Protein AF-A0A930SER2-F1 (afdb_monomer)

Sequence (105 aa):
MIKRSLKGESMEKVIAVAMSGGVDSSLTAAMLLKQGYKVFGITLWLWVSGTPYDSVPLAVTDAKKMCDFLGIEHHVIDARDVFYDNVVDYFVKEYAYGRTPNPCV

Mean predicted aligned error: 6.63 Å

Radius of gyration: 19.26 Å; Cα contacts (8 Å, |Δi|>4): 133; chains: 1; bounding box: 62×26×44 Å

Foldseek 3Di:
DDDPDDDDPPDQDEDEQAQQLDPVSLVVQVVCVVVVHRYAYEYEDEADPPDDPPDDDPRLVSSVVSCVVSVHHYYYHHCHVVLCVQQVVVCVVCVVVVHHDDSVD

Solvent-accessible surface area (backbone atoms only — not comparable to full-atom values): 6306 Å² total; per-residue (Å²): 132,87,80,83,82,78,88,63,90,72,75,81,60,74,44,80,38,71,30,61,39,47,68,68,39,50,50,49,50,53,52,42,46,74,72,70,42,51,56,34,35,37,27,75,44,64,65,59,90,97,54,66,88,87,59,80,53,68,41,57,54,41,24,44,53,50,23,56,73,71,71,32,56,66,46,77,43,86,35,30,67,64,41,36,66,68,32,51,51,47,41,54,52,35,45,74,71,75,44,87,67,64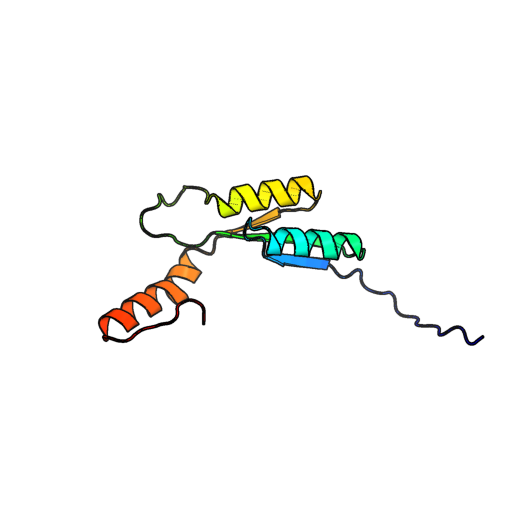,72,90,109

pLDDT: mean 90.18, std 14.84, range [38.41, 98.62]

Structure (mmCIF, N/CA/C/O backbone):
data_AF-A0A930SER2-F1
#
_entry.id   AF-A0A930SER2-F1
#
loop_
_atom_site.group_PDB
_atom_site.id
_atom_site.type_symbol
_atom_site.label_atom_id
_atom_site.label_alt_id
_atom_site.label_comp_id
_atom_site.label_asym_id
_atom_site.label_entity_id
_atom_site.label_seq_id
_atom_site.pdbx_PDB_ins_code
_atom_site.Cartn_x
_atom_site.Cartn_y
_atom_site.Cartn_z
_atom_site.occupancy
_atom_site.B_iso_or_equiv
_atom_site.auth_seq_id
_atom_site.auth_comp_id
_atom_site.auth_asym_id
_atom_site.auth_atom_id
_atom_site.pdbx_PDB_model_num
ATOM 1 N N . MET A 1 1 ? -46.128 15.905 10.989 1.00 40.44 1 MET A N 1
ATOM 2 C CA . MET A 1 1 ? -44.698 15.672 10.678 1.00 40.44 1 MET A CA 1
ATOM 3 C C . MET A 1 1 ? -44.533 14.209 10.296 1.00 40.44 1 MET A C 1
ATOM 5 O O . MET A 1 1 ? -44.714 13.343 11.142 1.00 40.44 1 MET A O 1
ATOM 9 N N . ILE A 1 2 ? -44.328 13.923 9.011 1.00 38.41 2 ILE A N 1
ATOM 10 C CA . ILE A 1 2 ? -44.289 12.557 8.473 1.00 38.41 2 ILE A CA 1
ATOM 11 C C . ILE A 1 2 ? -42.971 11.904 8.907 1.00 38.41 2 ILE A C 1
ATOM 13 O O . ILE A 1 2 ? -41.902 12.294 8.444 1.00 38.41 2 ILE A O 1
ATOM 17 N N . LYS A 1 3 ? -43.043 10.917 9.809 1.00 43.25 3 LYS A N 1
ATOM 18 C CA . LYS A 1 3 ? -41.925 10.015 10.109 1.00 43.25 3 LYS A CA 1
ATOM 19 C C . LYS A 1 3 ? -41.707 9.125 8.887 1.00 43.25 3 LYS A C 1
ATOM 21 O O . LYS A 1 3 ? -42.504 8.229 8.620 1.00 43.25 3 LYS A O 1
ATOM 26 N N . ARG A 1 4 ? -40.636 9.381 8.136 1.00 47.75 4 ARG A N 1
ATOM 27 C CA . ARG A 1 4 ? -40.161 8.472 7.091 1.00 47.75 4 ARG A CA 1
ATOM 28 C C . ARG A 1 4 ? -39.543 7.255 7.783 1.00 47.75 4 ARG A C 1
ATOM 30 O O . ARG A 1 4 ? -38.411 7.295 8.246 1.00 47.75 4 ARG A O 1
ATOM 37 N N . SER A 1 5 ? -40.346 6.206 7.908 1.00 51.91 5 SER A N 1
ATOM 38 C CA . SER A 1 5 ? -39.880 4.859 8.218 1.00 51.91 5 SER A CA 1
ATOM 39 C C . SER A 1 5 ? -39.024 4.373 7.049 1.00 51.91 5 SER A C 1
ATOM 41 O O . SER A 1 5 ? -39.524 4.254 5.931 1.00 51.91 5 SER A O 1
ATOM 43 N N . LEU A 1 6 ? -37.743 4.114 7.299 1.00 52.81 6 LEU A N 1
ATOM 44 C CA . LEU A 1 6 ? -36.935 3.231 6.467 1.00 52.81 6 LEU A CA 1
ATOM 45 C C . LEU A 1 6 ? -36.574 2.031 7.332 1.00 52.81 6 LEU A C 1
ATOM 47 O O . LEU A 1 6 ? -35.624 2.042 8.107 1.00 52.81 6 LEU A O 1
ATOM 51 N N . LYS A 1 7 ? -37.434 1.022 7.227 1.00 50.44 7 LYS A N 1
ATOM 52 C CA . LYS A 1 7 ? -37.227 -0.315 7.758 1.00 50.44 7 LYS A CA 1
ATOM 53 C C . LYS A 1 7 ? -36.307 -1.052 6.785 1.00 50.44 7 LYS A C 1
ATOM 55 O O . LYS A 1 7 ? -36.692 -1.327 5.655 1.00 50.44 7 LYS A O 1
ATOM 60 N N . GLY A 1 8 ? -35.107 -1.344 7.250 1.00 47.72 8 GLY A N 1
ATOM 61 C CA . GLY A 1 8 ? -34.153 -2.277 6.673 1.00 47.72 8 GLY A CA 1
ATOM 62 C C . GLY A 1 8 ? -33.052 -2.397 7.709 1.00 47.72 8 GLY A C 1
ATOM 63 O O . GLY A 1 8 ? -32.509 -1.369 8.103 1.00 47.72 8 GLY A O 1
ATOM 64 N N . GLU A 1 9 ? -32.794 -3.592 8.234 1.00 54.19 9 GLU A N 1
ATOM 65 C CA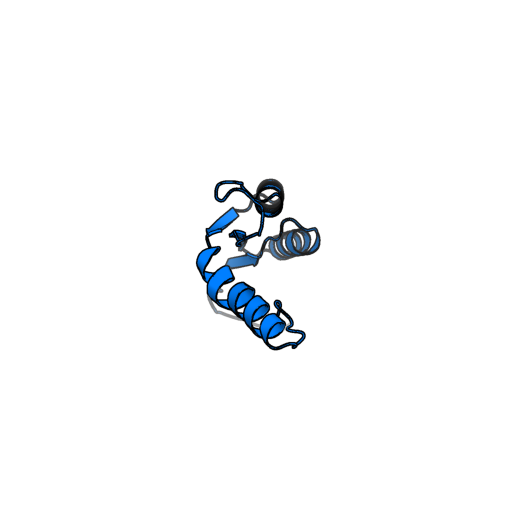 . GLU A 1 9 ? -31.620 -3.813 9.078 1.00 54.19 9 GLU A CA 1
ATOM 66 C C . GLU A 1 9 ? -30.400 -3.381 8.261 1.00 54.19 9 GLU A C 1
ATOM 68 O O . GLU A 1 9 ? -30.027 -4.019 7.277 1.00 54.19 9 GLU A O 1
ATOM 73 N N . SER A 1 10 ? -29.859 -2.202 8.567 1.00 59.44 10 SER A N 1
ATOM 74 C CA . SER A 1 10 ? -28.719 -1.672 7.844 1.00 59.44 10 SER A CA 1
ATOM 75 C C . SER A 1 10 ? -27.523 -2.511 8.254 1.00 59.44 10 SER A C 1
ATOM 77 O O . SER A 1 10 ? -27.020 -2.344 9.364 1.00 59.44 10 SER A O 1
ATOM 79 N N . MET A 1 11 ? -27.096 -3.421 7.377 1.00 62.12 11 MET A N 1
ATOM 80 C CA . MET A 1 11 ? -25.810 -4.097 7.507 1.00 62.12 11 MET A CA 1
ATOM 81 C C . MET A 1 11 ? -24.754 -3.045 7.835 1.00 62.12 11 MET A C 1
ATOM 83 O O . MET A 1 11 ? -24.572 -2.090 7.072 1.00 62.12 11 MET A O 1
ATOM 87 N N . GLU A 1 12 ? -24.112 -3.191 8.992 1.00 81.81 12 GLU A N 1
ATOM 88 C CA . GLU A 1 12 ? -23.024 -2.320 9.409 1.00 81.81 12 GLU A CA 1
ATOM 89 C C . GLU A 1 12 ? -21.956 -2.356 8.311 1.00 81.81 12 GLU A C 1
ATOM 91 O O . GLU A 1 12 ? -21.364 -3.399 8.023 1.00 81.81 12 GLU A O 1
ATOM 96 N N . LYS A 1 13 ? -21.777 -1.233 7.608 1.00 91.56 13 LYS A N 1
ATOM 97 C CA . LYS A 1 13 ? -20.855 -1.172 6.476 1.00 91.56 13 LYS A CA 1
ATOM 98 C C . LYS A 1 13 ? -19.432 -1.177 7.013 1.00 91.56 13 LYS A C 1
ATOM 100 O O . LYS A 1 13 ? -19.021 -0.232 7.686 1.00 91.56 13 LYS A O 1
ATOM 105 N N . VAL A 1 14 ? -18.700 -2.234 6.683 1.00 96.69 14 VAL A N 1
ATOM 106 C CA . VAL A 1 14 ? -17.276 -2.366 6.987 1.00 96.69 14 VAL A CA 1
ATOM 107 C C . VAL A 1 14 ? -16.472 -1.817 5.816 1.00 96.69 14 VAL A C 1
ATOM 109 O O . VAL A 1 14 ? -16.684 -2.228 4.676 1.00 96.69 14 VAL A O 1
ATOM 112 N N . ILE A 1 15 ? -15.568 -0.880 6.089 1.00 98.06 15 ILE A N 1
ATOM 113 C CA . ILE A 1 15 ? -14.766 -0.199 5.074 1.00 98.06 15 ILE A CA 1
ATOM 114 C C . ILE A 1 15 ? -13.292 -0.534 5.280 1.00 98.06 15 ILE A C 1
ATOM 116 O O . ILE A 1 15 ? -12.714 -0.247 6.327 1.00 98.06 15 ILE A O 1
ATOM 120 N N . ALA A 1 16 ? -12.684 -1.108 4.246 1.00 98.25 16 ALA A N 1
ATOM 121 C CA . ALA A 1 16 ? -11.242 -1.251 4.147 1.00 98.25 16 ALA A CA 1
ATOM 122 C C . ALA A 1 16 ? -10.648 0.028 3.548 1.00 98.25 16 ALA A C 1
ATOM 124 O O . ALA A 1 16 ? -11.024 0.424 2.443 1.00 98.25 16 ALA A O 1
ATOM 125 N N . VAL A 1 17 ? -9.722 0.673 4.254 1.00 98.50 17 VAL A N 1
ATOM 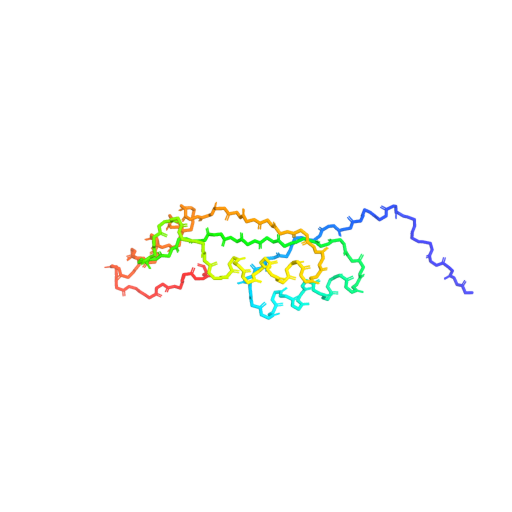126 C CA . VAL A 1 17 ? -8.993 1.840 3.739 1.00 98.50 17 VAL A CA 1
ATOM 127 C C . VAL A 1 17 ? -7.602 1.404 3.309 1.00 98.50 17 VAL A C 1
AT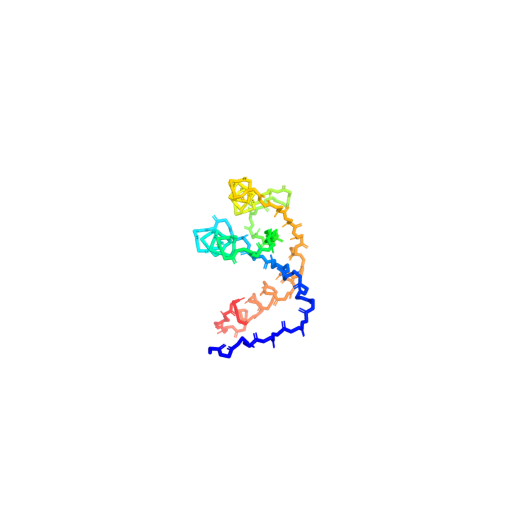OM 129 O O . VAL A 1 17 ? -6.869 0.803 4.091 1.00 98.50 17 VAL A O 1
ATOM 132 N N . ALA A 1 18 ? -7.217 1.734 2.077 1.00 98.19 18 ALA A N 1
ATOM 133 C CA . ALA A 1 18 ? -5.840 1.578 1.626 1.00 98.19 18 ALA A CA 1
ATOM 134 C C . ALA A 1 18 ? -4.942 2.594 2.358 1.00 98.19 18 ALA A C 1
ATOM 136 O O . ALA A 1 18 ? -5.012 3.800 2.121 1.00 98.19 18 ALA A O 1
ATOM 137 N N . MET A 1 19 ? -4.116 2.103 3.277 1.00 98.38 19 MET A N 1
ATOM 138 C CA . MET A 1 19 ? -3.242 2.887 4.140 1.00 98.38 19 MET A CA 1
ATOM 139 C C . MET A 1 19 ? -1.837 2.947 3.542 1.00 98.38 19 MET A C 1
ATOM 141 O O . MET A 1 19 ? -1.091 1.971 3.580 1.00 98.38 19 MET A O 1
ATOM 145 N N . SER A 1 20 ? -1.465 4.110 3.010 1.00 95.12 20 SER A N 1
ATOM 146 C CA . SER A 1 20 ? -0.133 4.352 2.427 1.00 95.12 20 SER A CA 1
ATOM 147 C C . SER A 1 20 ? 0.934 4.738 3.462 1.00 95.12 20 SER A C 1
ATOM 149 O O . SER A 1 20 ? 2.112 4.819 3.131 1.00 95.12 20 SER A O 1
ATOM 151 N N . GLY A 1 21 ? 0.517 5.040 4.697 1.00 93.06 21 GLY A N 1
ATOM 152 C CA . GLY A 1 21 ? 1.343 5.711 5.709 1.00 93.06 21 GLY A CA 1
ATOM 153 C C . GLY A 1 21 ? 1.357 7.240 5.576 1.00 93.06 21 GLY A C 1
ATOM 154 O O . GLY A 1 21 ? 1.848 7.928 6.464 1.00 93.06 21 GLY A O 1
ATOM 155 N N . GLY A 1 22 ? 0.772 7.787 4.506 1.00 95.38 22 GLY A N 1
ATOM 156 C CA . GLY A 1 22 ? 0.630 9.224 4.294 1.00 95.38 22 GLY A CA 1
ATOM 157 C C . GLY A 1 22 ? -0.547 9.860 5.041 1.00 95.38 22 GLY A C 1
ATOM 158 O O . GLY A 1 22 ? -1.426 9.191 5.600 1.00 95.38 22 GLY A O 1
ATOM 159 N N . VAL A 1 23 ? -0.581 11.193 4.999 1.00 97.19 23 VAL A N 1
ATOM 160 C CA . VAL A 1 23 ? -1.603 12.019 5.660 1.00 97.19 23 VAL A CA 1
ATOM 161 C C . VAL A 1 23 ? -2.992 11.792 5.057 1.00 97.19 23 VAL A C 1
ATOM 163 O O . VAL A 1 23 ? -3.951 11.645 5.809 1.00 97.19 23 VAL A O 1
ATOM 166 N N . ASP A 1 24 ? -3.106 11.679 3.732 1.00 98.19 24 ASP A N 1
ATOM 167 C CA . ASP A 1 24 ? -4.405 11.589 3.047 1.00 98.19 24 ASP A CA 1
ATOM 168 C C . ASP A 1 24 ? -5.176 10.312 3.407 1.00 98.19 24 ASP A C 1
ATOM 170 O O . ASP A 1 24 ? -6.353 10.366 3.775 1.00 98.19 24 ASP A O 1
ATOM 174 N N . SER A 1 25 ? -4.509 9.152 3.373 1.00 98.06 25 SER A N 1
ATOM 175 C CA . SER A 1 25 ? -5.128 7.882 3.777 1.00 98.06 25 SER A CA 1
ATOM 176 C C . SER A 1 25 ? -5.473 7.864 5.268 1.00 98.06 25 SER A C 1
ATOM 178 O O . SER A 1 25 ? -6.527 7.363 5.657 1.00 98.06 25 SER A O 1
ATOM 180 N N . SER A 1 26 ? -4.628 8.475 6.102 1.00 98.00 26 SER A N 1
ATOM 181 C CA . SER A 1 26 ? -4.856 8.554 7.549 1.00 98.00 26 SER A CA 1
ATOM 182 C C . SER A 1 26 ? -6.053 9.442 7.888 1.00 98.00 26 SER A C 1
ATOM 184 O O . SER A 1 26 ? -6.905 9.061 8.694 1.00 98.00 26 SER A O 1
ATOM 186 N N . LEU A 1 27 ? -6.169 10.597 7.227 1.00 98.31 27 LEU A N 1
ATOM 187 C CA . LEU A 1 27 ? -7.314 11.489 7.372 1.00 98.31 27 LEU A CA 1
ATOM 188 C C . LEU A 1 27 ? -8.596 10.830 6.851 1.00 98.31 27 LEU A C 1
ATOM 190 O O . LEU A 1 27 ? -9.637 10.933 7.496 1.00 98.31 27 LEU A O 1
ATOM 194 N N . THR A 1 28 ? -8.513 10.096 5.739 1.00 98.62 28 THR A N 1
ATOM 195 C CA . THR A 1 28 ? -9.638 9.322 5.193 1.00 98.62 28 THR A CA 1
ATOM 196 C C . THR A 1 28 ? -10.173 8.322 6.221 1.00 98.62 28 THR A C 1
ATOM 198 O O . THR A 1 28 ? -11.372 8.324 6.510 1.00 98.62 28 THR A O 1
ATOM 201 N N . ALA A 1 29 ? -9.299 7.516 6.833 1.00 98.50 29 ALA A N 1
ATOM 202 C CA . ALA A 1 29 ? -9.688 6.565 7.874 1.00 98.50 29 ALA A CA 1
ATOM 203 C C . ALA A 1 29 ? -10.324 7.267 9.088 1.00 98.50 29 ALA A C 1
ATOM 205 O O . ALA A 1 29 ? -11.401 6.874 9.539 1.00 98.50 29 ALA A O 1
ATOM 206 N N . ALA A 1 30 ? -9.718 8.359 9.564 1.00 98.38 30 ALA A N 1
ATOM 207 C CA . ALA A 1 30 ? -10.244 9.141 10.683 1.00 98.38 30 ALA A CA 1
ATOM 208 C C . ALA A 1 30 ? -11.634 9.740 10.392 1.00 98.38 30 ALA A C 1
ATOM 210 O O . ALA A 1 30 ? -12.515 9.736 11.253 1.00 98.38 30 ALA A O 1
ATOM 211 N N . MET A 1 31 ? -11.858 10.241 9.173 1.00 98.56 31 MET A N 1
ATOM 212 C CA . MET A 1 31 ? -13.150 10.794 8.761 1.00 98.56 31 MET A CA 1
ATOM 213 C C . MET A 1 31 ? -14.242 9.724 8.705 1.00 98.56 31 MET A C 1
ATOM 215 O O . MET A 1 31 ? -15.363 9.990 9.136 1.00 98.56 31 MET A O 1
ATOM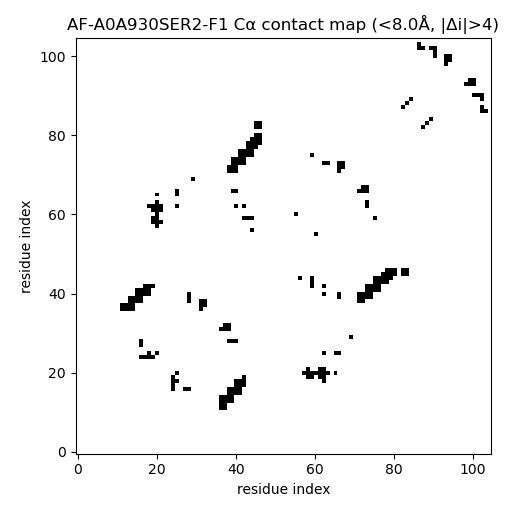 219 N N . LEU A 1 32 ? -13.926 8.523 8.218 1.00 98.31 32 LEU A N 1
ATOM 220 C CA . LEU A 1 32 ? -14.871 7.406 8.169 1.00 98.31 32 LEU A CA 1
ATOM 221 C C . LEU A 1 32 ? -15.235 6.907 9.573 1.00 98.31 32 LEU A C 1
ATOM 223 O O . LEU A 1 32 ? -16.416 6.700 9.856 1.00 98.31 32 LEU A O 1
ATOM 227 N N . LEU A 1 33 ? -14.257 6.818 10.480 1.00 97.56 33 LEU A N 1
ATOM 228 C CA . LEU A 1 33 ? -14.509 6.525 11.895 1.00 97.56 33 LEU A CA 1
ATOM 229 C C . LEU A 1 33 ? -15.413 7.583 12.535 1.00 97.56 33 LEU A C 1
ATOM 231 O O . LEU A 1 33 ? -16.398 7.248 13.189 1.00 97.56 33 LEU A O 1
ATOM 235 N N . LYS A 1 34 ? -15.145 8.873 12.286 1.00 97.44 34 LYS A N 1
ATOM 236 C CA . LYS A 1 34 ? -15.980 9.981 12.781 1.00 97.44 34 LYS A CA 1
ATOM 237 C C . LYS A 1 34 ? -17.419 9.926 12.251 1.00 97.44 34 LYS A C 1
ATOM 239 O O . LYS A 1 34 ? -18.331 10.405 12.919 1.00 97.44 34 LYS A O 1
ATOM 244 N N . GLN A 1 35 ? -17.630 9.358 11.065 1.00 96.88 35 GLN A N 1
ATOM 245 C CA . GLN A 1 35 ? -18.957 9.142 10.477 1.00 96.88 35 GLN A CA 1
ATOM 246 C C . GLN A 1 35 ? -19.677 7.899 11.032 1.00 96.88 35 GLN A C 1
ATOM 248 O O . GLN A 1 35 ? -20.829 7.665 10.672 1.00 96.88 35 GLN A O 1
ATOM 253 N N . GLY A 1 36 ? -19.038 7.129 11.919 1.00 95.81 36 GLY A N 1
ATOM 254 C CA . GLY A 1 36 ? -19.624 5.954 12.564 1.00 95.81 36 GLY A CA 1
ATOM 255 C C . GLY A 1 36 ? -19.499 4.660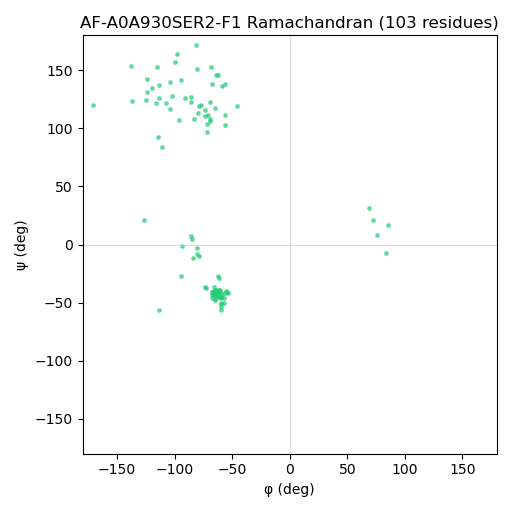 11.760 1.00 95.81 36 GLY A C 1
ATOM 256 O O . GLY A 1 36 ? -20.226 3.711 12.040 1.00 95.81 36 GLY A O 1
ATOM 257 N N . TYR A 1 37 ? -18.613 4.604 10.760 1.00 97.50 37 TYR A N 1
ATOM 258 C CA . TYR A 1 37 ? -18.331 3.360 10.043 1.00 97.50 37 TYR A CA 1
ATOM 259 C C . TYR A 1 37 ? -17.368 2.467 10.820 1.00 97.50 37 TYR A C 1
ATOM 261 O O . TYR A 1 37 ? -16.465 2.947 11.509 1.00 97.50 37 TYR A O 1
ATOM 269 N N . LYS A 1 38 ? -17.496 1.155 10.612 1.00 97.44 38 LYS A N 1
ATOM 270 C CA . LYS A 1 38 ? -16.475 0.189 11.007 1.00 97.44 38 LYS A CA 1
ATOM 271 C C . LYS A 1 38 ? -15.351 0.213 9.974 1.00 97.44 38 LYS A C 1
ATOM 273 O O . LYS A 1 38 ? -15.593 -0.055 8.798 1.00 97.44 38 LYS A O 1
ATOM 278 N N . VAL A 1 39 ? -14.135 0.545 10.399 1.00 98.25 39 VAL A N 1
ATOM 279 C CA . VAL A 1 39 ? -12.985 0.757 9.507 1.00 98.25 39 VAL A CA 1
ATOM 280 C C . VAL A 1 39 ? -11.823 -0.144 9.907 1.00 98.25 39 VAL A C 1
ATOM 282 O O . VAL A 1 39 ? -11.566 -0.329 11.094 1.00 98.25 39 VAL A O 1
ATOM 285 N N . PHE A 1 40 ? -11.101 -0.661 8.917 1.00 98.56 40 PHE A N 1
ATOM 286 C CA . PHE A 1 40 ? -9.780 -1.261 9.098 1.00 98.56 40 PHE A CA 1
ATOM 287 C C . PHE A 1 40 ? -8.839 -0.832 7.966 1.00 98.56 40 PHE A C 1
ATOM 289 O O . PHE A 1 40 ? -9.282 -0.476 6.871 1.00 98.56 40 PHE A O 1
ATOM 296 N N . GLY A 1 41 ? -7.538 -0.828 8.238 1.00 98.50 41 GLY A N 1
ATOM 297 C CA . GLY A 1 41 ? -6.502 -0.443 7.288 1.00 98.50 41 GLY A CA 1
ATOM 298 C C . GLY A 1 41 ? -5.918 -1.639 6.539 1.00 98.50 41 GLY A C 1
ATOM 299 O O . GLY A 1 41 ? -5.680 -2.689 7.132 1.00 98.50 41 GLY A O 1
ATOM 300 N N . ILE A 1 42 ? -5.624 -1.458 5.252 1.00 98.44 42 ILE A N 1
ATOM 301 C CA . ILE A 1 42 ? -4.867 -2.402 4.423 1.00 98.44 42 ILE A CA 1
ATOM 302 C C . ILE A 1 42 ? -3.664 -1.682 3.817 1.00 98.44 42 ILE A C 1
ATOM 304 O O . ILE A 1 42 ? -3.830 -0.634 3.201 1.00 98.44 42 ILE A O 1
ATOM 308 N N . THR A 1 43 ? -2.471 -2.261 3.908 1.00 98.12 43 THR A N 1
ATOM 309 C CA . THR A 1 43 ? -1.294 -1.798 3.157 1.00 98.12 43 THR A CA 1
ATOM 310 C C . THR A 1 43 ? -0.788 -2.907 2.246 1.00 98.12 43 THR A C 1
ATOM 312 O O . THR A 1 43 ? -0.648 -4.049 2.678 1.00 98.12 43 THR A O 1
ATOM 315 N N . LEU A 1 44 ? -0.487 -2.572 0.991 1.00 96.19 44 LEU A N 1
ATOM 316 C CA . LEU A 1 44 ? 0.195 -3.491 0.085 1.00 96.19 44 LEU A CA 1
ATOM 317 C C . LEU A 1 44 ? 1.707 -3.369 0.280 1.00 96.19 44 LEU A C 1
ATOM 319 O O . LEU A 1 44 ? 2.263 -2.273 0.191 1.00 96.19 44 LEU A O 1
ATOM 323 N N . TRP A 1 45 ? 2.375 -4.492 0.516 1.00 94.38 45 TRP A N 1
ATOM 324 C CA . TRP A 1 45 ? 3.823 -4.583 0.411 1.00 94.38 45 TRP A CA 1
ATOM 325 C C . TRP A 1 45 ? 4.170 -4.821 -1.056 1.00 94.38 45 TRP A C 1
ATOM 327 O O . TRP A 1 45 ? 3.904 -5.888 -1.605 1.00 94.38 45 TRP A O 1
ATOM 337 N N . LEU A 1 46 ? 4.717 -3.792 -1.700 1.00 93.56 46 LEU A N 1
ATOM 338 C CA . LEU A 1 46 ? 5.067 -3.803 -3.118 1.00 93.56 46 LEU A CA 1
ATOM 339 C C . LEU A 1 46 ? 6.560 -4.058 -3.318 1.00 93.56 46 LEU A C 1
ATOM 341 O O . LEU A 1 46 ? 7.373 -3.806 -2.426 1.00 93.56 46 LEU A O 1
ATOM 345 N N . TRP A 1 47 ? 6.918 -4.553 -4.501 1.00 92.25 47 TRP A N 1
ATOM 346 C CA . TRP A 1 47 ? 8.315 -4.737 -4.878 1.00 92.25 47 TRP A CA 1
ATOM 347 C C . TRP A 1 47 ? 9.012 -3.381 -5.040 1.00 92.25 47 TRP A C 1
ATOM 349 O O . TRP A 1 47 ? 8.451 -2.455 -5.627 1.00 92.25 47 TRP A O 1
ATOM 359 N N . VAL A 1 48 ? 10.247 -3.271 -4.542 1.00 87.31 48 VAL A N 1
ATOM 360 C CA . VAL A 1 48 ? 11.068 -2.058 -4.652 1.00 87.31 48 VAL A CA 1
ATOM 361 C C . VAL A 1 48 ? 12.504 -2.430 -5.017 1.00 87.31 48 VAL A C 1
ATOM 363 O O . VAL A 1 48 ? 13.177 -3.172 -4.297 1.00 87.31 48 VAL A O 1
ATOM 366 N N . SER A 1 49 ? 12.991 -1.869 -6.126 1.00 85.94 49 SER A N 1
ATOM 367 C CA . SER A 1 49 ? 14.368 -2.061 -6.592 1.00 85.94 49 SER A CA 1
ATOM 368 C C . SER A 1 49 ? 15.390 -1.609 -5.545 1.00 85.94 49 SER A C 1
ATOM 370 O O . SER A 1 49 ? 15.250 -0.541 -4.953 1.00 85.94 49 SER A O 1
ATOM 372 N N . GLY A 1 50 ? 16.440 -2.406 -5.335 1.00 82.81 50 GLY A N 1
ATOM 373 C CA . GLY A 1 50 ? 17.557 -2.052 -4.451 1.00 82.81 50 GLY A CA 1
ATOM 374 C C . GLY A 1 50 ? 17.272 -2.161 -2.948 1.00 82.81 50 GLY A C 1
ATOM 375 O O . GLY A 1 50 ? 18.119 -1.762 -2.151 1.00 82.81 50 GLY A O 1
ATOM 376 N N . THR A 1 51 ? 16.125 -2.714 -2.546 1.00 79.06 51 THR A N 1
ATOM 377 C CA . THR A 1 51 ? 15.820 -3.008 -1.136 1.00 79.06 51 THR A CA 1
ATOM 378 C C . THR A 1 51 ? 15.959 -4.507 -0.853 1.00 79.06 51 THR A C 1
ATOM 380 O O . THR A 1 51 ? 15.582 -5.315 -1.706 1.00 79.06 51 THR A O 1
ATOM 383 N N . PRO A 1 52 ? 16.512 -4.924 0.307 1.00 82.31 52 PRO A N 1
ATOM 384 C CA . PRO A 1 52 ? 16.490 -6.328 0.703 1.00 82.31 52 PRO A CA 1
ATOM 385 C C . PRO A 1 52 ? 15.053 -6.846 0.739 1.00 82.31 52 PRO A C 1
ATOM 387 O O . PRO A 1 52 ? 14.169 -6.154 1.247 1.00 82.31 52 PRO A O 1
ATOM 390 N N . TYR A 1 53 ? 14.832 -8.067 0.246 1.00 73.38 53 TYR A N 1
ATOM 391 C CA . TYR A 1 53 ? 13.489 -8.640 0.130 1.00 73.38 53 TYR A CA 1
ATOM 392 C C . TYR A 1 53 ? 12.734 -8.612 1.467 1.00 73.38 53 TYR A C 1
ATOM 394 O O . TYR A 1 53 ? 11.581 -8.203 1.507 1.00 73.38 53 TYR A O 1
ATOM 402 N N . ASP A 1 54 ? 13.411 -8.928 2.573 1.00 78.56 54 ASP A N 1
ATOM 403 C CA . ASP A 1 54 ? 12.801 -9.001 3.908 1.00 78.56 54 ASP A CA 1
ATOM 404 C C . ASP A 1 54 ? 12.718 -7.650 4.641 1.00 78.56 54 ASP A C 1
ATOM 406 O O . ASP A 1 54 ? 12.320 -7.591 5.806 1.00 78.56 54 ASP A O 1
ATOM 410 N N . SER A 1 55 ? 13.098 -6.544 3.994 1.00 84.31 55 SER A N 1
ATOM 411 C CA . SER A 1 55 ? 13.011 -5.221 4.614 1.00 84.31 55 SER A CA 1
ATOM 412 C C . SER A 1 55 ? 11.572 -4.703 4.611 1.00 84.31 55 SER A C 1
ATOM 414 O O . SER A 1 55 ? 10.956 -4.523 3.561 1.00 84.31 55 SER A O 1
ATOM 416 N N . VAL A 1 56 ? 11.029 -4.442 5.803 1.00 85.69 56 VAL A N 1
ATOM 417 C CA . VAL A 1 56 ? 9.694 -3.848 5.950 1.00 85.69 56 VAL A CA 1
ATOM 418 C C . VAL A 1 56 ? 9.738 -2.393 5.465 1.00 85.69 56 VAL A C 1
ATOM 420 O O . VAL A 1 56 ? 10.510 -1.599 6.013 1.00 85.69 56 VAL A O 1
ATOM 423 N N . PRO A 1 57 ? 8.910 -1.995 4.481 1.00 87.94 57 PRO A N 1
ATOM 424 C CA . PRO A 1 57 ? 8.892 -0.621 3.995 1.00 87.94 57 PRO A CA 1
ATOM 425 C C . PRO A 1 57 ? 8.476 0.373 5.085 1.00 87.94 57 PRO A C 1
ATOM 427 O O . PRO A 1 57 ? 7.588 0.097 5.899 1.00 87.94 57 PRO A O 1
ATOM 430 N N . LEU A 1 58 ? 9.044 1.583 5.047 1.00 89.12 58 LEU A N 1
ATOM 431 C CA . LEU A 1 58 ? 8.665 2.667 5.963 1.00 89.12 58 LEU A CA 1
ATOM 432 C C . LEU A 1 58 ? 7.154 2.953 5.908 1.00 89.12 58 LEU A C 1
ATOM 434 O O . LEU A 1 58 ? 6.519 3.088 6.949 1.00 89.12 58 LEU A O 1
ATOM 438 N N . ALA A 1 59 ? 6.567 2.920 4.707 1.00 89.62 59 ALA A N 1
ATOM 439 C CA . ALA A 1 59 ? 5.129 3.073 4.482 1.00 89.62 59 ALA A CA 1
ATOM 440 C C . ALA A 1 59 ? 4.277 2.079 5.294 1.00 89.62 59 ALA A C 1
ATOM 442 O O . ALA A 1 59 ? 3.266 2.468 5.875 1.00 89.62 59 ALA A O 1
ATOM 443 N N . VAL A 1 60 ? 4.701 0.812 5.392 1.00 94.81 60 VAL A N 1
ATOM 444 C CA . VAL A 1 60 ? 4.009 -0.212 6.196 1.00 94.81 60 VAL A CA 1
ATOM 445 C C . VAL A 1 60 ? 4.088 0.133 7.680 1.00 94.81 60 VAL A C 1
ATOM 447 O O . VAL A 1 60 ? 3.092 0.046 8.397 1.00 94.81 60 VAL A O 1
ATOM 450 N N . THR A 1 61 ? 5.262 0.571 8.133 1.00 95.44 61 THR A N 1
ATOM 451 C CA . THR A 1 61 ? 5.491 0.941 9.534 1.00 95.44 61 THR A CA 1
ATOM 452 C C . THR A 1 61 ? 4.677 2.175 9.929 1.00 95.44 61 THR A C 1
ATOM 454 O O . THR A 1 61 ? 4.074 2.202 11.001 1.00 95.44 61 THR A O 1
ATOM 457 N N . ASP A 1 62 ? 4.613 3.190 9.070 1.00 97.00 62 ASP A N 1
ATOM 458 C CA . ASP A 1 62 ? 3.863 4.417 9.342 1.00 97.00 62 ASP A CA 1
ATOM 459 C C . ASP A 1 62 ? 2.348 4.205 9.230 1.00 97.00 62 ASP A C 1
ATOM 461 O O . ASP A 1 62 ? 1.594 4.703 10.069 1.00 97.00 62 ASP A O 1
ATOM 465 N N . ALA A 1 63 ? 1.891 3.374 8.286 1.00 97.94 63 ALA A N 1
ATOM 466 C CA . ALA A 1 63 ? 0.501 2.927 8.229 1.00 97.94 63 ALA A CA 1
ATOM 467 C C . ALA A 1 63 ? 0.088 2.197 9.515 1.00 97.94 63 ALA A C 1
ATOM 469 O O . ALA A 1 63 ? -0.976 2.492 10.064 1.00 97.94 63 ALA A O 1
ATOM 470 N N . LYS A 1 64 ? 0.948 1.306 10.031 1.00 98.00 64 LYS A N 1
ATOM 471 C CA . LYS A 1 64 ? 0.714 0.589 11.291 1.00 98.00 64 LYS A CA 1
ATOM 472 C C . LYS A 1 64 ? 0.569 1.549 12.466 1.00 98.00 64 LYS A C 1
ATOM 474 O O . LYS A 1 64 ? -0.423 1.470 13.184 1.00 98.00 64 LYS A O 1
ATOM 479 N N . LYS A 1 65 ? 1.506 2.493 12.623 1.00 98.06 65 LYS A N 1
ATOM 480 C CA . LYS A 1 65 ? 1.446 3.520 13.681 1.00 98.06 65 LYS A CA 1
ATOM 481 C C . LYS A 1 65 ? 0.145 4.318 13.623 1.00 98.06 65 LYS A C 1
ATOM 483 O O . LYS A 1 65 ? -0.445 4.590 14.665 1.00 98.06 65 LYS A O 1
ATOM 488 N N . MET A 1 66 ? -0.314 4.685 12.423 1.00 98.12 66 MET A N 1
ATOM 489 C CA . MET A 1 66 ? -1.557 5.443 12.290 1.00 98.12 66 MET A CA 1
ATOM 490 C C . MET A 1 66 ? -2.804 4.612 12.563 1.00 98.12 66 MET A C 1
ATOM 492 O O . MET A 1 66 ? -3.732 5.120 13.186 1.00 98.12 66 MET A O 1
ATOM 496 N N . CYS A 1 67 ? -2.831 3.343 12.159 1.00 98.50 67 CYS A N 1
ATOM 497 C CA . CYS A 1 67 ? -3.926 2.446 12.520 1.00 98.50 67 CYS A CA 1
ATOM 498 C C . CYS A 1 67 ? -3.990 2.228 14.040 1.00 98.50 67 CYS A C 1
ATOM 500 O O . CYS A 1 67 ? -5.073 2.319 14.614 1.00 98.50 67 CYS A O 1
ATOM 502 N N . ASP A 1 68 ? -2.837 2.059 14.698 1.00 98.44 68 ASP A N 1
ATOM 503 C CA . ASP A 1 68 ? -2.745 1.952 16.160 1.00 98.44 68 ASP A CA 1
ATOM 504 C C . ASP A 1 68 ? -3.250 3.219 16.855 1.00 98.44 68 ASP A C 1
ATOM 506 O O . ASP A 1 68 ? -4.038 3.141 17.796 1.00 98.44 68 ASP A O 1
ATOM 510 N N . PHE A 1 69 ? -2.847 4.393 16.361 1.00 98.00 69 PHE A N 1
ATOM 511 C CA . PHE A 1 69 ? -3.316 5.678 16.876 1.00 98.00 69 PHE A CA 1
ATOM 512 C C . PHE A 1 69 ? -4.837 5.847 16.739 1.00 98.00 69 PHE A C 1
ATOM 514 O O . PHE A 1 69 ? -5.486 6.379 17.638 1.00 98.00 69 PHE A O 1
ATOM 521 N N . LEU A 1 70 ? -5.412 5.390 15.624 1.00 97.88 70 LEU A N 1
ATOM 522 C CA . LEU A 1 70 ? -6.853 5.441 15.366 1.00 97.88 70 LEU A CA 1
ATOM 523 C C . LEU A 1 70 ? -7.638 4.311 16.056 1.00 97.88 70 LEU A C 1
ATOM 525 O O . LEU A 1 70 ? -8.868 4.341 16.040 1.00 97.88 70 LEU A O 1
ATOM 529 N N . GLY A 1 71 ? -6.956 3.329 16.653 1.00 98.12 71 GLY A N 1
ATOM 530 C CA . GLY A 1 71 ? -7.582 2.174 17.294 1.00 98.12 71 GLY A CA 1
ATOM 531 C C . GLY A 1 71 ? -8.253 1.207 16.312 1.00 98.12 71 GLY A C 1
ATOM 532 O O . GLY A 1 71 ? -9.265 0.601 16.661 1.00 98.12 71 GLY A O 1
ATOM 533 N N . ILE A 1 72 ? -7.725 1.077 15.090 1.00 98.44 72 ILE A N 1
ATOM 534 C CA . ILE A 1 72 ? -8.248 0.178 14.048 1.00 98.44 72 ILE A CA 1
ATOM 535 C C . ILE A 1 72 ? -7.252 -0.926 13.695 1.00 98.44 72 ILE A C 1
ATOM 537 O O . ILE A 1 72 ? -6.039 -0.753 13.806 1.00 98.44 72 ILE A O 1
ATOM 541 N N . GLU A 1 73 ? -7.765 -2.064 13.224 1.00 98.44 73 GLU A N 1
ATOM 542 C CA . GLU A 1 73 ? -6.923 -3.153 12.727 1.00 98.44 73 GLU A CA 1
ATOM 543 C C . GLU A 1 73 ? -6.130 -2.732 11.485 1.00 98.44 73 GLU A C 1
ATOM 545 O O . GLU A 1 73 ? -6.626 -1.987 10.635 1.00 98.44 73 GLU A O 1
ATOM 550 N N . HIS A 1 74 ? -4.915 -3.266 11.357 1.00 98.56 74 HIS A N 1
ATOM 551 C CA . HIS A 1 74 ? -4.050 -3.069 10.198 1.00 98.56 74 HIS A CA 1
ATOM 552 C C . HIS A 1 74 ? -3.633 -4.412 9.614 1.00 98.56 74 HIS A C 1
ATOM 554 O O . HIS A 1 74 ? -3.053 -5.244 10.308 1.00 98.56 74 HIS A O 1
ATOM 560 N N . HIS A 1 75 ? -3.909 -4.593 8.327 1.00 98.19 75 HIS A N 1
ATOM 561 C CA . HIS A 1 75 ? -3.562 -5.784 7.565 1.00 98.19 75 HIS A CA 1
ATOM 562 C C . HIS A 1 75 ? -2.524 -5.426 6.504 1.00 98.19 75 HIS A C 1
ATOM 564 O O . HIS A 1 75 ? -2.643 -4.407 5.821 1.00 98.19 75 HIS A O 1
ATOM 570 N N . VAL A 1 76 ? -1.510 -6.273 6.346 1.00 97.31 76 VAL A N 1
ATOM 571 C CA . VAL A 1 76 ? -0.486 -6.117 5.308 1.00 97.31 76 VAL A CA 1
ATOM 572 C C . VAL A 1 76 ? -0.627 -7.265 4.324 1.00 97.31 76 VAL A C 1
ATOM 574 O O . VAL A 1 76 ? -0.629 -8.426 4.728 1.00 97.31 76 VAL A O 1
ATOM 577 N N . ILE A 1 77 ? -0.758 -6.939 3.041 1.00 96.50 77 ILE A N 1
ATOM 578 C CA . ILE A 1 77 ? -0.851 -7.923 1.962 1.00 96.50 77 ILE A CA 1
ATOM 579 C C . ILE A 1 77 ? 0.462 -7.901 1.198 1.00 96.50 77 ILE A C 1
ATOM 581 O O . ILE A 1 77 ? 0.856 -6.861 0.669 1.00 96.50 77 ILE A O 1
ATOM 585 N N . ASP A 1 78 ? 1.126 -9.048 1.130 1.00 94.56 78 ASP A N 1
ATOM 586 C CA . ASP A 1 78 ? 2.271 -9.225 0.249 1.00 94.56 78 ASP A CA 1
ATOM 587 C C . ASP A 1 78 ? 1.796 -9.277 -1.205 1.00 94.56 78 ASP A C 1
ATOM 589 O O . ASP A 1 78 ? 1.083 -10.195 -1.608 1.00 94.56 78 ASP A O 1
ATOM 593 N N . ALA A 1 79 ? 2.145 -8.249 -1.973 1.00 95.75 79 ALA A N 1
ATOM 594 C CA . ALA A 1 79 ? 1.780 -8.105 -3.376 1.00 95.75 79 ALA A CA 1
ATOM 595 C C . ALA A 1 79 ? 3.019 -7.858 -4.247 1.00 95.75 79 ALA A C 1
ATOM 597 O O . ALA A 1 79 ? 2.900 -7.310 -5.343 1.00 95.75 79 ALA A O 1
ATOM 598 N N . ARG A 1 80 ? 4.213 -8.233 -3.764 1.00 94.44 80 ARG A N 1
ATOM 599 C CA . ARG A 1 80 ? 5.487 -7.966 -4.446 1.00 94.44 80 ARG A CA 1
ATOM 600 C C . ARG A 1 80 ? 5.534 -8.595 -5.833 1.00 94.44 80 ARG A C 1
ATOM 602 O O . ARG A 1 80 ? 5.784 -7.874 -6.795 1.00 94.44 80 ARG A O 1
ATOM 609 N N . ASP A 1 81 ? 5.218 -9.883 -5.932 1.00 95.06 81 ASP A N 1
ATOM 610 C CA . ASP A 1 81 ? 5.251 -10.625 -7.199 1.00 95.06 81 ASP A CA 1
ATOM 611 C C . ASP A 1 81 ? 4.203 -10.092 -8.182 1.00 95.06 81 ASP A C 1
ATOM 613 O O . ASP A 1 81 ? 4.519 -9.728 -9.311 1.00 95.06 81 ASP A O 1
ATOM 617 N N . VAL A 1 82 ? 2.962 -9.917 -7.712 1.00 96.38 82 VAL A N 1
ATOM 618 C CA . VAL A 1 82 ? 1.862 -9.382 -8.531 1.00 96.38 82 VAL A CA 1
ATOM 619 C C . VAL A 1 82 ? 2.188 -7.980 -9.052 1.00 96.38 82 VAL A C 1
ATOM 621 O O . VAL A 1 82 ? 1.915 -7.675 -10.213 1.00 96.38 82 VAL A O 1
ATOM 624 N N . PHE A 1 83 ? 2.775 -7.117 -8.221 1.00 96.19 83 PHE A N 1
ATOM 625 C CA . PHE A 1 83 ? 3.187 -5.779 -8.636 1.00 96.19 83 PHE A CA 1
ATOM 626 C C . PHE A 1 83 ? 4.342 -5.820 -9.637 1.00 96.19 83 PHE A C 1
ATOM 628 O O . PHE A 1 83 ? 4.334 -5.063 -10.608 1.00 96.19 83 PHE A O 1
ATOM 635 N N . TYR A 1 84 ? 5.317 -6.705 -9.427 1.00 95.62 84 TYR A N 1
ATOM 636 C CA . TYR A 1 84 ? 6.426 -6.863 -10.355 1.00 95.62 84 TYR A CA 1
ATOM 637 C C . TYR A 1 84 ? 5.917 -7.264 -11.741 1.00 95.62 84 TYR A C 1
ATOM 639 O O . TYR A 1 84 ? 6.118 -6.515 -12.695 1.00 95.62 84 TYR A O 1
ATOM 647 N N . ASP A 1 85 ? 5.168 -8.363 -1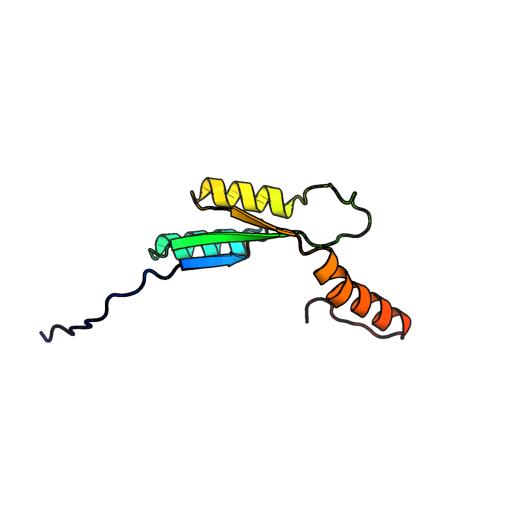1.824 1.00 96.12 85 ASP A N 1
ATOM 648 C CA . ASP A 1 85 ? 4.709 -8.949 -13.085 1.00 96.12 85 ASP A CA 1
ATOM 649 C C . ASP A 1 85 ? 3.811 -8.002 -13.893 1.00 96.12 85 ASP A C 1
ATOM 651 O O . ASP A 1 85 ? 3.905 -7.933 -15.121 1.00 96.12 85 ASP A O 1
ATOM 655 N N . ASN A 1 86 ? 2.934 -7.258 -13.212 1.00 95.56 86 ASN A N 1
ATOM 656 C CA . ASN A 1 86 ? 1.918 -6.444 -13.881 1.00 95.56 86 ASN A CA 1
ATOM 657 C C . ASN A 1 86 ? 2.338 -4.986 -14.096 1.00 95.56 86 ASN A C 1
ATOM 659 O O . ASN A 1 86 ? 1.850 -4.356 -15.031 1.0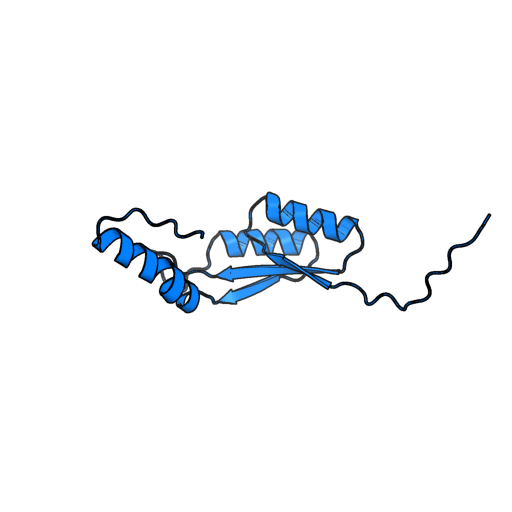0 95.56 86 ASN A O 1
ATOM 663 N N . VAL A 1 87 ? 3.221 -4.437 -13.256 1.00 96.69 87 VAL A N 1
ATOM 664 C CA . VAL A 1 87 ? 3.595 -3.014 -13.313 1.00 96.69 87 VAL A CA 1
ATOM 665 C C . VAL A 1 87 ? 5.047 -2.844 -13.725 1.00 96.69 87 VAL A C 1
ATOM 667 O O . VAL A 1 87 ? 5.329 -2.165 -14.712 1.00 96.69 87 VAL A O 1
ATOM 670 N N . VAL A 1 88 ? 5.977 -3.463 -12.995 1.00 96.12 88 VAL A N 1
ATOM 671 C CA . VAL A 1 88 ? 7.419 -3.280 -13.232 1.00 96.12 88 VAL A CA 1
ATOM 672 C C . VAL A 1 88 ? 7.820 -3.880 -14.575 1.00 96.12 88 VAL A C 1
ATOM 674 O O . VAL A 1 88 ? 8.487 -3.221 -15.372 1.00 96.12 88 VAL A O 1
ATOM 677 N N . ASP A 1 89 ? 7.363 -5.096 -14.853 1.00 96.06 89 ASP A N 1
ATOM 678 C CA . ASP A 1 89 ? 7.686 -5.841 -16.065 1.00 96.06 89 ASP A CA 1
ATOM 679 C C . ASP A 1 89 ? 7.178 -5.129 -17.324 1.00 96.06 89 ASP A C 1
ATOM 681 O O . ASP A 1 89 ? 7.898 -5.005 -18.319 1.00 96.06 89 ASP A O 1
ATOM 685 N N . TYR A 1 90 ? 5.948 -4.612 -17.267 1.00 95.56 90 TYR A N 1
ATOM 686 C CA . TYR A 1 90 ? 5.382 -3.741 -18.296 1.00 95.56 90 TYR A CA 1
ATOM 687 C C . TYR A 1 90 ? 6.229 -2.476 -18.469 1.00 95.56 90 TYR A C 1
ATOM 689 O O . TYR A 1 90 ? 6.700 -2.194 -19.570 1.00 95.56 90 TYR A O 1
ATOM 697 N N . PHE A 1 91 ? 6.485 -1.748 -17.380 1.00 96.56 91 PHE A N 1
ATOM 698 C CA . PHE A 1 91 ? 7.209 -0.481 -17.408 1.00 96.56 91 PHE A CA 1
ATOM 699 C C . PHE A 1 91 ? 8.599 -0.625 -18.045 1.00 96.56 91 PHE A C 1
ATOM 701 O O . PHE A 1 91 ? 8.959 0.145 -18.936 1.00 96.56 91 PHE A O 1
ATOM 708 N N . VAL A 1 92 ? 9.361 -1.654 -17.666 1.00 96.19 92 VAL A N 1
ATOM 709 C CA . VAL A 1 92 ? 10.689 -1.927 -18.237 1.00 96.19 92 VAL A CA 1
ATOM 710 C C . VAL A 1 92 ? 10.604 -2.263 -19.730 1.00 96.19 92 VAL A C 1
ATOM 712 O O . VAL A 1 92 ? 11.386 -1.727 -20.519 1.00 96.19 92 VAL A O 1
ATOM 715 N N . LYS A 1 93 ? 9.650 -3.111 -20.140 1.00 97.38 93 LYS A N 1
ATOM 716 C CA . LYS A 1 93 ? 9.460 -3.489 -21.552 1.00 97.38 93 LYS A CA 1
ATOM 717 C C . LYS A 1 93 ? 9.131 -2.274 -22.416 1.00 97.38 93 LYS A C 1
ATOM 719 O O . LYS A 1 93 ? 9.734 -2.097 -23.470 1.00 97.38 93 LYS A O 1
ATOM 724 N N . GLU A 1 94 ? 8.226 -1.411 -21.970 1.00 98.00 94 GLU A N 1
ATOM 725 C CA . GLU A 1 94 ? 7.835 -0.213 -22.720 1.00 98.00 94 GLU A CA 1
ATOM 726 C C . GLU A 1 94 ? 9.005 0.759 -22.913 1.00 98.00 94 GLU A C 1
ATOM 728 O O . GLU A 1 94 ? 9.208 1.264 -24.021 1.00 98.00 94 GLU A O 1
ATOM 733 N N . TYR A 1 95 ? 9.830 0.953 -21.880 1.00 97.50 95 TYR A N 1
ATOM 734 C CA . TYR A 1 95 ? 11.064 1.730 -22.008 1.00 97.50 95 TYR A CA 1
ATOM 735 C C . TYR A 1 95 ? 12.059 1.096 -22.983 1.00 97.50 95 TYR A C 1
ATOM 737 O O . TYR A 1 95 ? 12.675 1.813 -23.772 1.00 97.50 95 TYR A O 1
ATOM 745 N N . ALA A 1 96 ? 12.192 -0.233 -22.989 1.00 97.62 96 ALA A N 1
ATOM 746 C CA . ALA A 1 96 ? 13.050 -0.935 -23.946 1.00 97.62 96 ALA A CA 1
ATOM 747 C C . ALA A 1 96 ? 12.598 -0.733 -25.406 1.00 97.62 96 ALA A C 1
ATOM 749 O O . ALA A 1 96 ? 13.424 -0.748 -26.317 1.00 97.62 96 ALA A O 1
ATOM 750 N N . TYR A 1 97 ? 11.307 -0.475 -25.631 1.00 98.00 97 TYR A N 1
ATOM 751 C CA . TYR A 1 97 ? 10.759 -0.102 -26.938 1.00 98.00 97 TYR A CA 1
ATOM 752 C C . TYR A 1 97 ? 10.831 1.404 -27.248 1.00 98.00 97 TYR A C 1
ATOM 754 O O . TYR A 1 97 ? 10.275 1.843 -28.255 1.00 98.00 97 TYR A O 1
ATOM 762 N N . GLY A 1 98 ? 11.489 2.206 -26.406 1.00 97.94 98 GLY A N 1
ATOM 763 C CA . GLY A 1 98 ? 11.605 3.656 -26.584 1.00 97.94 98 GLY A CA 1
ATOM 764 C C . GLY A 1 98 ? 10.307 4.423 -26.319 1.00 97.94 98 GLY A C 1
ATOM 765 O O . GLY A 1 98 ? 10.147 5.538 -26.815 1.00 97.94 98 GLY A O 1
ATOM 766 N N . ARG A 1 99 ? 9.366 3.831 -25.572 1.00 98.06 99 ARG A N 1
ATOM 767 C CA . ARG A 1 99 ? 8.115 4.481 -25.158 1.00 98.06 99 ARG A CA 1
ATOM 768 C C . ARG A 1 99 ? 8.237 5.038 -23.738 1.00 98.06 99 ARG A C 1
ATOM 770 O O . ARG A 1 99 ? 9.133 4.666 -22.987 1.00 98.06 99 ARG A O 1
ATOM 777 N N . THR A 1 100 ? 7.309 5.923 -23.378 1.00 97.44 100 THR A N 1
ATOM 778 C CA . THR A 1 100 ? 7.217 6.527 -22.040 1.00 97.44 100 THR A CA 1
ATOM 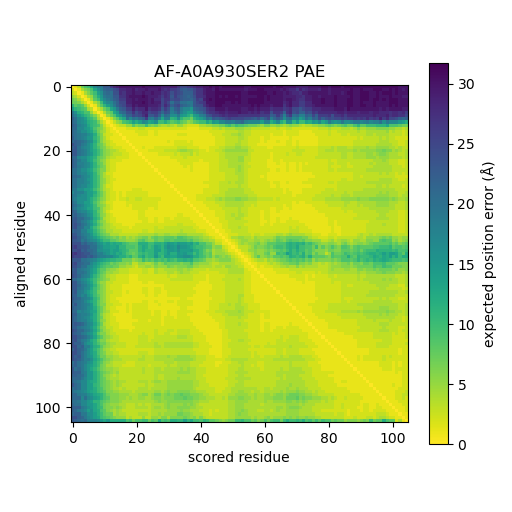779 C C . THR A 1 100 ? 5.966 5.998 -21.328 1.00 97.44 100 THR A C 1
ATOM 781 O O . THR A 1 100 ? 4.912 6.634 -21.411 1.00 97.44 100 THR A O 1
ATOM 784 N N . PRO A 1 101 ? 6.031 4.817 -20.688 1.00 96.50 101 PRO A N 1
ATOM 785 C CA . PRO A 1 101 ? 4.900 4.246 -19.960 1.00 96.50 101 PRO A CA 1
ATOM 786 C C . PRO A 1 101 ? 4.559 5.057 -18.707 1.00 96.50 101 PRO A C 1
ATOM 788 O O . PRO A 1 101 ? 5.428 5.656 -18.072 1.00 96.50 101 PRO A O 1
ATOM 791 N N . ASN A 1 102 ? 3.293 5.008 -18.303 1.00 96.38 102 ASN A N 1
ATOM 792 C CA . ASN A 1 102 ? 2.860 5.449 -16.983 1.00 96.38 102 ASN A CA 1
ATOM 793 C C . ASN A 1 102 ? 2.589 4.194 -16.127 1.00 96.38 102 ASN A C 1
ATOM 795 O O . ASN A 1 102 ? 1.718 3.417 -16.500 1.00 96.38 102 ASN A O 1
ATOM 799 N N . PRO A 1 103 ? 3.329 3.960 -15.026 1.00 92.56 103 PRO A N 1
ATOM 800 C CA . PRO A 1 103 ? 3.202 2.746 -14.216 1.00 92.56 103 PRO A CA 1
ATOM 801 C C . PRO A 1 103 ? 1.990 2.781 -13.274 1.00 92.56 103 PRO A C 1
ATOM 803 O O . PRO A 1 103 ? 1.683 1.784 -12.629 1.00 92.56 103 PRO A O 1
ATOM 806 N N . CYS A 1 104 ? 1.332 3.934 -13.146 1.00 91.38 104 CYS A N 1
ATOM 807 C CA . CYS A 1 104 ? 0.199 4.124 -12.246 1.00 91.38 104 CYS A CA 1
ATOM 808 C C . CYS A 1 104 ? -1.164 3.899 -12.925 1.00 91.38 104 CYS A C 1
ATOM 810 O O . CYS A 1 104 ? -2.181 4.075 -12.254 1.00 91.38 104 CYS A O 1
ATOM 812 N N . VAL A 1 105 ? -1.199 3.596 -14.232 1.00 82.50 105 VAL A N 1
ATOM 813 C CA . VAL A 1 105 ? -2.425 3.474 -15.050 1.00 82.50 105 VAL A CA 1
ATOM 814 C C . VAL A 1 105 ? -2.494 2.162 -15.811 1.00 82.50 105 VAL A C 1
ATOM 816 O O . VAL A 1 105 ? -1.419 1.608 -16.124 1.00 82.50 105 VAL A O 1
#

Nearest PDB structures (foldseek):
  2der-assembly1_A  TM=9.073E-01  e=1.601E-08  Escherichia coli
  2hma-assembly1_A-2  TM=8.653E-01  e=3.125E-08  Streptococcus pneumoniae
  4mui-assembly2_A  TM=5.126E-01  e=8.695E-02  Mycobacterium tuberculosis
  3lg3-assembly1_B-2  TM=4.600E-01  e=3.539E-01  Yersinia pestis
  8thb-assembly1_A  TM=3.099E-01  e=9.646E-01  Saccharomyces cerevisiae

Secondary structure (DSSP, 8-state):
-------------EEEEE--SSHHHHHHHHHHHHTT-EEEEEEEE---TTS-TTPPPHHHHHHHHHHHHHT--EEEEE-HHHHIIIIIHHHHHHHHTT----TT-